Protein AF-A0A354MA03-F1 (afdb_monomer)

Sequence (128 aa):
ELTESLASALGVSPLALSVPDIDSYLGLMHTLFTVEDRYGLTVETGENGVSLRADPRKGKDAAELSKMLTAWAQQAEKLRNGEINREDYDKWRYNYPKYDETSGYVKVPSQQLSDAMVEAFKDRLKAD

Structure (mmCIF, N/CA/C/O backbone):
data_AF-A0A354MA03-F1
#
_entry.id   AF-A0A354MA03-F1
#
loop_
_atom_site.group_PDB
_atom_site.id
_atom_site.type_symbol
_atom_site.label_atom_id
_atom_site.label_alt_id
_atom_site.label_comp_id
_atom_site.label_asym_id
_atom_site.label_entity_id
_atom_site.label_seq_id
_atom_site.pdbx_PDB_ins_code
_atom_site.Cartn_x
_atom_site.Cartn_y
_atom_site.Cartn_z
_atom_site.occupancy
_atom_site.B_iso_or_equiv
_atom_site.auth_seq_id
_atom_site.auth_comp_id
_atom_site.auth_asym_id
_atom_site.auth_atom_id
_atom_site.pdbx_PDB_model_num
ATOM 1 N N . GLU A 1 1 ? 25.356 15.428 -12.631 1.00 63.25 1 GLU A N 1
ATOM 2 C CA . GLU A 1 1 ? 26.504 14.837 -13.357 1.00 63.25 1 GLU A CA 1
ATOM 3 C C . GLU A 1 1 ? 26.740 13.342 -13.104 1.00 63.25 1 GLU A C 1
ATOM 5 O O . GLU A 1 1 ? 26.469 12.575 -14.016 1.00 63.25 1 GLU A O 1
ATOM 10 N N . LEU A 1 2 ? 27.191 12.868 -11.926 1.00 73.31 2 LEU A N 1
ATOM 11 C CA . LEU A 1 2 ? 27.449 11.418 -11.727 1.00 73.31 2 LEU A CA 1
ATOM 12 C C . LEU A 1 2 ? 26.173 10.561 -11.839 1.00 73.31 2 LEU A C 1
ATOM 14 O O . LEU A 1 2 ? 26.151 9.574 -12.570 1.00 73.31 2 LEU A O 1
ATOM 18 N N . THR A 1 3 ? 25.100 10.970 -11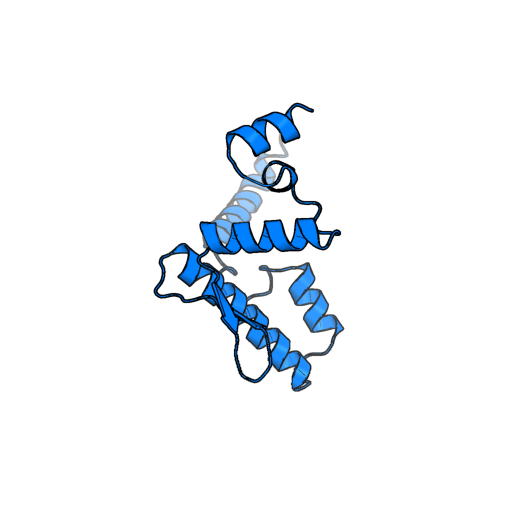.157 1.00 58.91 3 THR A N 1
ATOM 19 C CA . THR A 1 3 ? 23.800 10.282 -11.189 1.00 58.91 3 THR A CA 1
ATOM 20 C C . THR A 1 3 ? 23.185 10.278 -12.589 1.00 58.91 3 THR A C 1
ATOM 22 O O . THR A 1 3 ? 22.616 9.279 -13.007 1.00 58.91 3 THR A O 1
ATOM 25 N N . GLU A 1 4 ? 23.338 11.365 -13.345 1.00 70.81 4 GLU A N 1
ATOM 26 C CA . GLU A 1 4 ? 22.796 11.493 -14.706 1.00 70.81 4 GLU A CA 1
ATOM 27 C C . GLU A 1 4 ? 23.562 10.635 -15.715 1.00 70.81 4 GLU A C 1
ATOM 29 O O . GLU A 1 4 ? 22.947 9.937 -16.518 1.00 70.81 4 GLU A O 1
ATOM 34 N N . SER A 1 5 ? 24.896 10.626 -15.643 1.00 73.81 5 SER A N 1
ATOM 35 C CA . SER A 1 5 ? 25.738 9.781 -16.496 1.00 73.81 5 SER A CA 1
ATOM 36 C C . SER A 1 5 ? 25.506 8.292 -16.231 1.00 73.81 5 SER A C 1
ATOM 38 O O . SER A 1 5 ? 25.438 7.505 -17.173 1.00 73.81 5 SER A O 1
ATOM 40 N N . LEU A 1 6 ? 25.331 7.903 -14.962 1.00 57.69 6 LEU A N 1
ATOM 41 C CA . LEU A 1 6 ? 25.026 6.521 -14.589 1.00 57.69 6 LEU A CA 1
ATOM 42 C C . LEU A 1 6 ? 23.618 6.106 -15.038 1.00 57.69 6 LEU A C 1
ATOM 44 O O . LEU A 1 6 ? 23.444 5.020 -15.582 1.00 57.69 6 LEU A O 1
ATOM 48 N N . ALA A 1 7 ? 22.626 6.979 -14.865 1.00 64.56 7 ALA A N 1
ATOM 49 C CA . ALA A 1 7 ? 21.261 6.727 -15.313 1.00 64.56 7 ALA A CA 1
ATOM 50 C C . ALA A 1 7 ? 21.174 6.588 -16.840 1.00 64.56 7 ALA A C 1
ATOM 52 O O . ALA A 1 7 ? 20.561 5.648 -17.337 1.00 64.56 7 ALA A O 1
ATOM 53 N N . SER A 1 8 ? 21.877 7.455 -17.575 1.00 61.72 8 SER A N 1
ATOM 54 C CA . SER A 1 8 ? 22.011 7.379 -19.033 1.00 61.72 8 SER A CA 1
ATOM 55 C C . SER A 1 8 ? 22.656 6.063 -19.485 1.00 61.72 8 SER A C 1
ATOM 57 O O . SER A 1 8 ? 22.129 5.393 -20.371 1.00 61.72 8 SER A O 1
ATOM 59 N N . ALA A 1 9 ? 23.735 5.628 -18.820 1.00 72.12 9 ALA A N 1
ATOM 60 C CA . ALA A 1 9 ? 24.391 4.351 -19.110 1.00 72.12 9 ALA A CA 1
ATOM 61 C C . ALA A 1 9 ? 23.490 3.128 -18.845 1.00 72.12 9 ALA A C 1
ATOM 63 O O . ALA A 1 9 ? 23.629 2.107 -19.516 1.00 72.12 9 ALA A O 1
ATOM 64 N N . LEU A 1 10 ? 22.570 3.233 -17.883 1.00 65.94 10 LEU A N 1
ATOM 65 C CA . LEU A 1 10 ? 21.603 2.190 -17.531 1.00 65.94 10 LEU A CA 1
ATOM 66 C C . LEU A 1 10 ? 20.269 2.313 -18.292 1.00 65.94 10 LEU A C 1
ATOM 68 O O . LEU A 1 10 ? 19.412 1.445 -18.148 1.00 65.94 10 LEU A O 1
ATOM 72 N N . GLY A 1 11 ? 20.076 3.368 -19.092 1.00 68.12 11 GLY A N 1
ATOM 73 C CA . GLY A 1 11 ? 18.820 3.63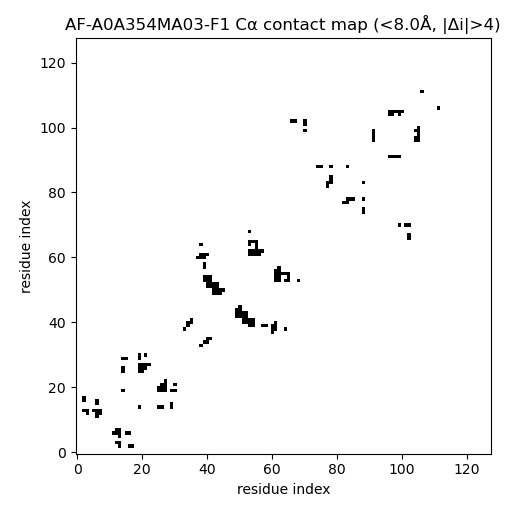4 -19.800 1.00 68.12 11 GLY A CA 1
ATOM 74 C C . GLY A 1 11 ? 17.639 3.951 -18.875 1.00 68.12 11 GLY A C 1
ATOM 75 O O . GLY A 1 11 ? 16.491 3.715 -19.245 1.00 68.12 11 GLY A O 1
ATOM 76 N N . VAL A 1 12 ? 17.906 4.461 -17.670 1.00 58.91 12 VAL A N 1
ATOM 77 C CA . VAL A 1 12 ? 16.888 4.784 -16.658 1.00 58.91 12 VAL A CA 1
ATOM 78 C C . VAL A 1 12 ? 16.859 6.282 -16.359 1.00 58.91 12 VAL A C 1
ATOM 80 O O . VAL A 1 12 ? 17.782 7.024 -16.685 1.00 58.91 12 VAL A O 1
ATOM 83 N N . SER A 1 13 ? 15.787 6.749 -15.720 1.00 66.56 13 SER A N 1
ATOM 84 C CA . SER A 1 13 ? 15.709 8.124 -15.214 1.00 66.56 13 SER A CA 1
ATOM 85 C C . SER A 1 13 ? 16.691 8.332 -14.045 1.00 66.56 13 SER A C 1
ATOM 87 O O . SER A 1 13 ? 16.743 7.469 -13.168 1.00 66.56 13 SER A O 1
ATOM 89 N N . PRO A 1 14 ? 17.411 9.470 -13.942 1.00 60.75 14 PRO A N 1
ATOM 90 C CA . PRO A 1 14 ? 18.262 9.789 -12.784 1.00 60.75 14 PRO A CA 1
ATOM 91 C C . PRO A 1 14 ? 17.528 9.746 -11.438 1.00 60.75 14 PRO A C 1
ATOM 93 O O . PRO A 1 14 ? 18.136 9.452 -10.411 1.00 60.75 14 PRO A O 1
ATOM 96 N N . LEU A 1 15 ? 16.213 9.972 -11.454 1.00 58.75 15 LEU A N 1
ATOM 97 C CA . LEU A 1 15 ? 15.341 9.871 -10.282 1.00 58.75 15 LEU A CA 1
ATOM 98 C C . LEU A 1 15 ? 15.237 8.436 -9.736 1.00 58.75 15 LEU A C 1
ATOM 100 O O . LEU A 1 15 ? 15.017 8.250 -8.544 1.00 58.75 15 LEU A O 1
ATOM 104 N N . ALA A 1 16 ? 15.472 7.421 -10.575 1.00 56.69 16 ALA A N 1
ATOM 105 C CA . ALA A 1 16 ? 15.518 6.020 -10.152 1.00 56.69 16 ALA A CA 1
ATOM 106 C C . ALA A 1 16 ? 16.744 5.695 -9.281 1.00 56.69 16 ALA A C 1
ATOM 108 O O . ALA A 1 16 ? 16.768 4.662 -8.620 1.00 56.69 16 ALA A O 1
ATOM 109 N N . LEU A 1 17 ? 17.762 6.562 -9.290 1.00 60.94 17 LEU A N 1
ATOM 110 C CA . LEU A 1 17 ? 19.012 6.388 -8.547 1.00 60.94 17 LEU A CA 1
ATOM 111 C C . LEU A 1 17 ? 19.097 7.293 -7.304 1.00 60.94 17 LEU A C 1
ATOM 113 O O . LEU A 1 17 ? 20.057 7.192 -6.541 1.00 60.94 17 LEU A O 1
ATOM 117 N N . SER A 1 18 ? 18.124 8.187 -7.098 1.00 59.22 18 SER A N 1
ATOM 118 C CA . SER A 1 18 ? 18.030 9.044 -5.911 1.00 59.22 18 SER A CA 1
ATOM 119 C C . SER A 1 18 ? 17.199 8.394 -4.807 1.00 59.22 18 SER A C 1
ATOM 121 O O . SER A 1 18 ? 16.255 7.661 -5.090 1.00 59.22 18 SER A O 1
ATOM 123 N N . VAL A 1 19 ? 17.502 8.715 -3.545 1.00 57.97 19 VAL A N 1
ATOM 124 C CA . VAL A 1 19 ? 16.589 8.429 -2.427 1.00 57.97 19 VAL A CA 1
ATOM 125 C C . VAL A 1 19 ? 15.258 9.135 -2.724 1.00 57.97 19 VAL A C 1
ATOM 127 O O . VAL A 1 19 ? 15.284 10.354 -2.912 1.00 57.97 19 VAL A O 1
ATOM 130 N N . PRO A 1 20 ? 14.121 8.420 -2.817 1.00 60.75 20 PRO A N 1
ATOM 131 C CA . PRO A 1 20 ? 12.862 9.047 -3.193 1.00 60.75 20 PRO A CA 1
ATOM 132 C C . PRO A 1 20 ? 12.439 10.091 -2.157 1.00 60.75 20 PRO A C 1
ATOM 134 O O . PRO A 1 20 ? 12.227 9.763 -0.990 1.00 60.75 20 PRO A O 1
ATOM 137 N N . ASP A 1 21 ? 12.284 11.340 -2.595 1.00 69.44 21 ASP A N 1
ATOM 138 C CA . ASP A 1 21 ? 11.564 12.355 -1.832 1.00 69.44 21 ASP A CA 1
ATOM 139 C C . ASP A 1 21 ? 10.062 12.076 -1.948 1.00 69.44 21 ASP A C 1
ATOM 141 O O . ASP A 1 21 ? 9.419 12.468 -2.929 1.00 69.44 21 ASP A O 1
ATOM 145 N N . ILE A 1 22 ? 9.521 11.339 -0.976 1.00 69.69 22 ILE A N 1
ATOM 146 C CA . ILE A 1 22 ? 8.116 10.910 -0.956 1.00 69.69 22 ILE A CA 1
ATOM 147 C C . ILE A 1 22 ? 7.129 12.090 -0.935 1.00 69.69 22 ILE A C 1
ATOM 149 O O . ILE A 1 22 ? 5.971 11.908 -1.309 1.00 69.69 22 ILE A O 1
ATOM 153 N N . ASP A 1 23 ? 7.588 13.294 -0.575 1.00 72.12 23 ASP A N 1
ATOM 154 C CA . ASP A 1 23 ? 6.775 14.513 -0.576 1.00 72.12 23 ASP A CA 1
ATOM 155 C C . ASP A 1 23 ? 6.623 15.117 -1.989 1.00 72.12 23 ASP A C 1
ATOM 157 O O . ASP A 1 23 ? 5.786 15.994 -2.219 1.00 72.12 23 ASP A O 1
ATOM 161 N N . SER A 1 24 ? 7.376 14.611 -2.974 1.00 85.38 24 SER A N 1
ATOM 162 C CA . SER A 1 24 ? 7.228 14.952 -4.390 1.00 85.38 24 SER A CA 1
ATOM 163 C C . SER A 1 24 ? 6.432 13.887 -5.154 1.00 85.38 24 SER A C 1
ATOM 165 O O . SER A 1 24 ? 6.573 12.688 -4.916 1.00 85.38 24 SER A O 1
ATOM 167 N N . TYR A 1 25 ? 5.653 14.294 -6.164 1.00 85.56 25 TYR A N 1
ATOM 168 C CA . TYR A 1 25 ? 4.932 13.337 -7.020 1.00 85.56 25 TYR A CA 1
ATOM 169 C C . TYR A 1 25 ? 5.864 12.318 -7.693 1.00 85.56 25 TYR A C 1
ATOM 171 O O . TYR A 1 25 ? 5.492 11.159 -7.864 1.00 85.56 25 TYR A O 1
ATOM 179 N N . LEU A 1 26 ? 7.084 12.727 -8.055 1.00 83.19 26 LEU A N 1
ATOM 180 C CA . LEU A 1 26 ? 8.069 11.834 -8.664 1.00 83.19 26 LEU A CA 1
ATOM 181 C C . LEU A 1 26 ? 8.616 10.819 -7.653 1.00 83.19 26 LEU A C 1
ATOM 183 O O . LEU A 1 26 ? 8.687 9.633 -7.969 1.00 83.19 26 LEU A O 1
ATOM 187 N N . GLY A 1 27 ? 8.944 11.242 -6.430 1.00 81.69 27 GLY A N 1
ATOM 188 C CA . GLY A 1 27 ? 9.388 10.319 -5.385 1.00 81.69 27 GLY A CA 1
ATOM 189 C C . GLY A 1 27 ? 8.273 9.394 -4.889 1.00 81.69 27 GLY A C 1
ATOM 190 O O . GLY A 1 27 ? 8.534 8.214 -4.642 1.00 81.69 27 GLY A O 1
ATOM 191 N N . LEU A 1 28 ? 7.018 9.858 -4.858 1.00 84.19 28 LEU A N 1
ATOM 192 C CA . LEU A 1 28 ? 5.850 8.996 -4.648 1.00 84.19 28 LEU A CA 1
ATOM 193 C C . LEU A 1 28 ? 5.789 7.880 -5.703 1.00 84.19 28 LEU A C 1
ATOM 195 O O . LEU A 1 28 ? 5.658 6.709 -5.348 1.00 84.19 28 LEU A O 1
ATOM 199 N N . MET A 1 29 ? 5.938 8.211 -6.989 1.00 90.94 29 MET A N 1
ATOM 200 C CA . MET A 1 29 ? 5.914 7.202 -8.055 1.00 90.94 29 MET A CA 1
ATOM 201 C C . MET A 1 29 ? 7.079 6.212 -7.957 1.00 90.94 29 MET A C 1
ATOM 203 O O . MET A 1 29 ? 6.856 5.008 -8.056 1.00 90.94 29 MET A O 1
ATOM 207 N N . HIS A 1 30 ? 8.302 6.676 -7.683 1.00 84.12 30 HIS A N 1
ATOM 208 C CA . HIS A 1 30 ? 9.447 5.781 -7.462 1.00 84.12 30 HIS A CA 1
ATOM 209 C C . HIS A 1 30 ? 9.254 4.853 -6.254 1.00 84.12 30 HIS A C 1
ATOM 211 O O . HIS A 1 30 ? 9.690 3.698 -6.276 1.00 84.12 30 HIS A O 1
ATOM 217 N N . THR A 1 31 ? 8.546 5.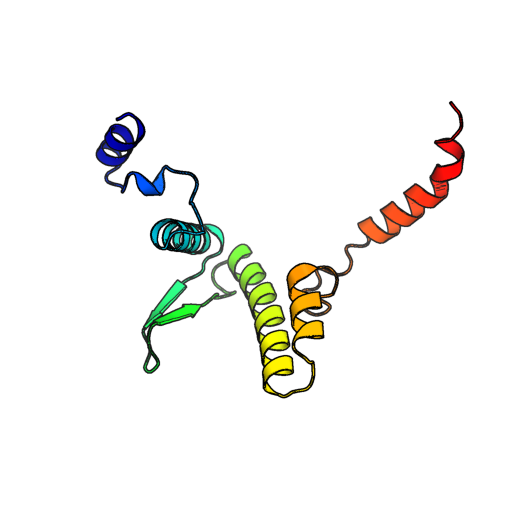325 -5.226 1.00 84.62 31 THR A N 1
ATOM 218 C CA . THR A 1 31 ? 8.155 4.494 -4.084 1.00 84.62 31 THR A CA 1
ATOM 219 C C . THR A 1 31 ? 7.184 3.398 -4.525 1.00 84.62 31 THR A C 1
ATOM 221 O O . THR A 1 31 ? 7.405 2.234 -4.204 1.00 84.62 31 THR A O 1
ATOM 224 N N . LEU A 1 32 ? 6.159 3.727 -5.318 1.00 90.25 32 LEU A N 1
ATOM 225 C CA . LEU A 1 32 ? 5.209 2.740 -5.848 1.00 90.25 32 LEU A CA 1
ATOM 226 C C . LEU A 1 32 ? 5.883 1.696 -6.751 1.00 90.25 32 LEU A C 1
ATOM 228 O O . LEU A 1 32 ? 5.594 0.513 -6.594 1.00 90.25 32 LEU A O 1
ATOM 232 N N . PHE A 1 33 ? 6.819 2.098 -7.618 1.00 88.31 33 PHE A N 1
ATOM 233 C CA . PHE A 1 33 ? 7.598 1.157 -8.440 1.00 88.31 33 PHE A CA 1
ATOM 234 C C . PHE A 1 33 ? 8.424 0.195 -7.583 1.00 88.31 33 PHE A C 1
ATOM 236 O O . PHE A 1 33 ? 8.406 -1.010 -7.801 1.00 88.31 33 PHE A O 1
ATOM 243 N N . THR A 1 34 ? 9.062 0.701 -6.525 1.00 88.94 34 THR A N 1
ATOM 244 C CA . THR A 1 34 ? 9.797 -0.154 -5.579 1.00 88.94 34 THR A CA 1
ATOM 245 C C . THR A 1 34 ? 8.871 -1.167 -4.897 1.00 88.94 34 THR A C 1
ATOM 247 O O . THR A 1 34 ? 9.268 -2.302 -4.627 1.00 88.94 34 THR A O 1
ATOM 250 N N . VAL A 1 35 ? 7.629 -0.773 -4.597 1.00 89.75 35 VAL A N 1
ATOM 251 C CA . VAL A 1 35 ? 6.635 -1.666 -3.991 1.00 89.75 35 VAL A CA 1
ATOM 252 C C . VAL A 1 35 ? 6.114 -2.702 -4.996 1.00 89.75 35 VAL A C 1
ATOM 254 O O . VAL A 1 35 ? 5.895 -3.849 -4.605 1.00 89.75 35 VAL A O 1
ATOM 257 N N . GLU A 1 36 ? 5.969 -2.347 -6.274 1.00 92.25 36 GLU A N 1
ATOM 258 C CA . GLU A 1 36 ? 5.690 -3.294 -7.365 1.00 92.25 36 GLU A CA 1
ATOM 259 C C . GLU A 1 36 ? 6.795 -4.353 -7.473 1.00 92.25 36 GLU A C 1
ATOM 261 O O . GLU A 1 36 ? 6.508 -5.545 -7.339 1.00 92.25 36 GLU A O 1
ATOM 266 N N . ASP A 1 37 ? 8.057 -3.929 -7.570 1.00 87.94 37 ASP A N 1
ATOM 267 C CA . ASP A 1 37 ? 9.206 -4.828 -7.729 1.00 87.94 37 ASP A CA 1
ATOM 268 C C . ASP A 1 37 ? 9.412 -5.760 -6.525 1.00 87.94 37 ASP A C 1
ATOM 270 O O . ASP A 1 37 ? 9.707 -6.947 -6.679 1.00 87.94 37 ASP A O 1
ATOM 274 N N . ARG A 1 38 ? 9.281 -5.227 -5.303 1.00 88.50 38 ARG A N 1
ATOM 275 C CA . ARG A 1 38 ? 9.626 -5.958 -4.074 1.00 88.50 38 ARG A CA 1
ATOM 276 C C . ARG A 1 38 ? 8.461 -6.730 -3.474 1.00 88.50 38 ARG A C 1
ATOM 278 O O . ARG A 1 38 ? 8.658 -7.817 -2.941 1.00 88.50 38 ARG A O 1
ATOM 285 N N . TYR A 1 39 ? 7.272 -6.141 -3.490 1.00 89.06 39 TYR A N 1
ATOM 286 C CA . TYR A 1 39 ? 6.105 -6.673 -2.790 1.00 89.06 39 TYR A CA 1
ATOM 287 C C . TYR A 1 39 ? 4.999 -7.111 -3.755 1.00 89.06 39 TYR A C 1
ATOM 289 O O . TYR A 1 39 ? 3.922 -7.491 -3.307 1.00 89.06 39 TYR A O 1
ATOM 297 N N . GLY A 1 40 ? 5.242 -7.090 -5.070 1.00 89.44 40 GLY A N 1
ATOM 298 C CA . GLY A 1 40 ? 4.313 -7.614 -6.071 1.00 89.44 40 GLY A CA 1
ATOM 299 C C . GLY A 1 40 ? 3.014 -6.817 -6.193 1.00 89.44 40 GLY A C 1
ATOM 300 O O . GLY A 1 40 ? 1.989 -7.383 -6.590 1.00 89.44 40 GLY A O 1
ATOM 301 N N . LEU A 1 41 ? 3.040 -5.531 -5.827 1.00 92.94 41 LEU A N 1
ATOM 302 C CA . LEU A 1 41 ? 1.955 -4.597 -6.118 1.00 92.94 41 LEU A CA 1
ATOM 303 C C . LEU A 1 41 ? 1.774 -4.483 -7.632 1.00 92.94 41 LEU A C 1
ATOM 305 O O . LEU A 1 41 ? 2.742 -4.532 -8.375 1.00 92.94 41 LEU A O 1
ATOM 309 N N . THR A 1 42 ? 0.543 -4.329 -8.094 1.00 92.81 42 THR A N 1
ATOM 310 C CA . THR A 1 42 ? 0.251 -4.071 -9.505 1.00 92.81 42 THR A CA 1
ATOM 311 C C . THR A 1 42 ? -0.713 -2.924 -9.677 1.00 92.81 42 THR A C 1
ATOM 313 O O . THR A 1 42 ? -1.546 -2.670 -8.806 1.00 92.81 42 THR A O 1
ATOM 316 N N . VAL A 1 43 ? -0.646 -2.288 -10.841 1.00 94.06 43 VAL A N 1
ATOM 317 C CA . VAL A 1 43 ? -1.586 -1.260 -11.274 1.00 94.06 43 VAL A CA 1
ATOM 318 C C . VAL A 1 43 ? -2.526 -1.803 -12.355 1.00 94.06 43 VAL A C 1
ATOM 320 O O . VAL A 1 43 ? -2.092 -2.430 -13.319 1.00 94.06 43 VAL A O 1
ATOM 323 N N . GLU A 1 44 ? -3.828 -1.572 -12.193 1.00 92.69 44 GLU A N 1
ATOM 324 C CA . GLU A 1 44 ? -4.869 -1.990 -13.139 1.00 92.69 44 GLU A CA 1
ATOM 325 C C . GLU A 1 44 ? -5.783 -0.798 -13.472 1.00 92.69 44 GLU A C 1
ATOM 327 O O . GLU A 1 44 ? -6.162 -0.019 -12.591 1.00 92.69 44 GLU A O 1
ATOM 332 N N . THR A 1 45 ? -6.158 -0.651 -14.747 1.00 95.06 45 THR A N 1
ATOM 333 C CA . THR A 1 45 ? -7.184 0.309 -15.187 1.00 95.06 45 THR A CA 1
ATOM 334 C C . THR A 1 45 ? -8.546 -0.377 -15.218 1.00 95.06 45 THR A C 1
ATOM 336 O O . THR A 1 45 ? -8.700 -1.413 -15.861 1.00 95.06 45 THR A O 1
ATOM 339 N N . GLY A 1 46 ? -9.533 0.215 -14.549 1.00 92.50 46 GLY A N 1
ATOM 340 C CA . GLY A 1 46 ? -10.923 -0.235 -14.552 1.00 92.50 46 GLY A CA 1
ATOM 341 C C . GLY A 1 46 ? -11.899 0.905 -14.843 1.00 92.50 46 GLY A C 1
ATOM 342 O O . GLY A 1 46 ? -11.503 2.024 -15.164 1.00 92.50 46 GLY A O 1
ATOM 343 N N . GLU A 1 47 ? -13.194 0.626 -14.700 1.00 93.12 47 GLU A N 1
ATOM 344 C CA . GLU A 1 47 ? -14.276 1.580 -15.002 1.00 93.12 47 GLU A CA 1
ATOM 345 C C . GLU A 1 47 ? -14.218 2.853 -14.140 1.00 93.12 47 GLU A C 1
ATOM 347 O O . GLU A 1 47 ? -14.543 3.939 -14.610 1.00 93.12 47 GLU A O 1
ATOM 352 N N . ASN A 1 48 ? -13.733 2.735 -12.900 1.00 92.19 48 ASN A N 1
ATOM 353 C CA . ASN A 1 48 ? -13.616 3.844 -11.947 1.00 92.19 48 ASN A CA 1
ATOM 354 C C . ASN A 1 48 ? -12.222 4.505 -11.948 1.00 92.19 48 ASN A C 1
ATOM 356 O O . ASN A 1 48 ? -11.875 5.218 -11.007 1.00 92.19 48 ASN A O 1
ATOM 360 N N . GLY A 1 49 ? -11.410 4.255 -12.980 1.00 94.38 49 GLY A N 1
ATOM 361 C CA . GLY A 1 49 ? -10.055 4.787 -13.110 1.00 94.38 49 GLY A CA 1
ATOM 362 C C . GLY A 1 49 ? -8.965 3.778 -12.745 1.00 94.38 49 GLY A C 1
ATOM 363 O O . GLY A 1 49 ? -9.108 2.573 -12.947 1.00 94.38 49 GLY A O 1
ATOM 364 N N . VAL A 1 50 ? -7.831 4.287 -12.262 1.00 94.06 50 VAL A N 1
ATOM 365 C CA . VAL A 1 50 ? -6.640 3.484 -11.953 1.00 94.06 50 VAL A CA 1
ATOM 366 C C . VAL A 1 50 ? -6.703 2.976 -10.515 1.00 94.06 50 VAL A C 1
ATOM 368 O O . VAL A 1 50 ? -6.969 3.744 -9.592 1.00 94.06 50 VAL A O 1
ATOM 371 N N . SER A 1 51 ? -6.424 1.688 -10.322 1.00 93.44 51 SER A N 1
ATOM 372 C CA . SER A 1 51 ? -6.391 1.036 -9.013 1.00 93.44 51 SER A CA 1
ATOM 373 C C . SER A 1 51 ? -5.065 0.317 -8.781 1.00 93.44 51 SER A C 1
ATOM 375 O O . SER A 1 51 ? -4.443 -0.190 -9.714 1.00 93.44 51 SER A O 1
ATOM 377 N N . LEU A 1 52 ? -4.636 0.286 -7.521 1.00 93.50 52 LEU A N 1
ATOM 378 C CA . LEU A 1 52 ? -3.506 -0.513 -7.064 1.00 93.50 52 LEU A CA 1
ATOM 379 C C . LEU A 1 52 ? -4.031 -1.792 -6.414 1.00 93.50 52 LEU A C 1
ATOM 381 O O . LEU A 1 52 ? -4.987 -1.755 -5.638 1.00 93.50 52 LEU A O 1
ATOM 385 N N . ARG A 1 53 ? -3.389 -2.921 -6.705 1.00 91.88 53 ARG A N 1
ATOM 386 C CA . ARG A 1 53 ? -3.808 -4.244 -6.247 1.00 91.88 53 ARG A CA 1
ATOM 387 C C . ARG A 1 53 ? -2.615 -5.043 -5.746 1.00 91.88 53 ARG A C 1
ATOM 389 O O . ARG A 1 53 ? -1.598 -5.123 -6.423 1.00 91.88 53 ARG A O 1
ATOM 396 N N . ALA A 1 54 ? -2.767 -5.682 -4.591 1.00 92.12 54 ALA A N 1
ATOM 397 C CA . ALA A 1 54 ? -1.876 -6.750 -4.155 1.00 92.12 54 ALA A CA 1
ATOM 398 C C . ALA A 1 54 ? -2.534 -8.100 -4.464 1.00 92.12 54 ALA A C 1
ATOM 400 O O . ALA A 1 54 ? -3.683 -8.332 -4.083 1.00 92.12 54 ALA A O 1
ATOM 401 N N . ASP A 1 55 ? -1.822 -8.983 -5.167 1.00 89.44 55 ASP A N 1
ATOM 402 C CA . ASP A 1 55 ? -2.282 -10.349 -5.420 1.00 89.44 55 ASP A CA 1
ATOM 403 C C . ASP A 1 55 ? -1.489 -11.330 -4.542 1.00 89.44 55 ASP A C 1
ATOM 405 O O . ASP A 1 55 ? -0.318 -11.595 -4.834 1.00 89.44 55 ASP A O 1
ATOM 409 N N . PRO A 1 56 ? -2.101 -11.924 -3.499 1.00 90.75 56 PRO A N 1
ATOM 410 C CA . PRO A 1 56 ? -1.400 -12.821 -2.582 1.00 90.75 56 PRO A CA 1
ATOM 411 C C . PRO A 1 56 ? -0.861 -14.090 -3.260 1.00 90.75 56 PRO A C 1
ATOM 413 O O . PRO A 1 56 ? -0.053 -14.809 -2.679 1.00 90.75 56 PRO A O 1
ATOM 416 N N . ARG A 1 57 ? -1.280 -14.381 -4.499 1.00 91.69 57 ARG A N 1
ATOM 417 C CA . ARG A 1 57 ? -0.803 -15.531 -5.280 1.00 91.69 57 ARG A CA 1
ATOM 418 C C . ARG A 1 57 ? 0.546 -15.274 -5.955 1.00 91.69 57 ARG A C 1
ATOM 420 O O . ARG A 1 57 ? 1.154 -16.222 -6.443 1.00 91.69 57 ARG A O 1
ATOM 427 N N . LYS A 1 58 ? 1.028 -14.024 -5.985 1.00 88.62 58 LYS A N 1
ATOM 428 C CA . LYS A 1 58 ? 2.288 -13.637 -6.647 1.00 88.62 58 LYS A CA 1
ATOM 429 C C . LYS A 1 58 ? 3.548 -13.888 -5.822 1.00 88.62 58 LYS A C 1
ATOM 431 O O . LYS A 1 58 ? 4.646 -13.61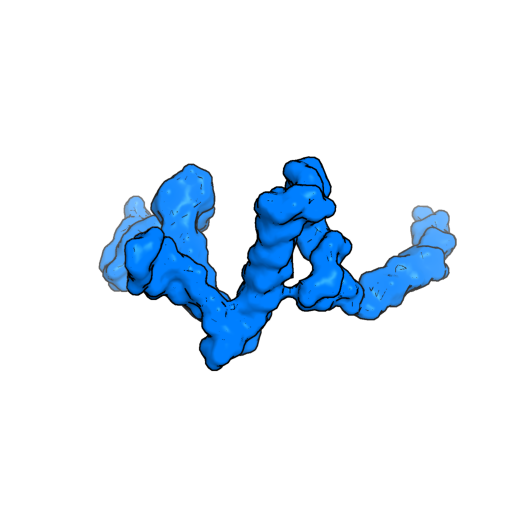5 -6.291 1.00 88.62 58 LYS A O 1
ATOM 436 N N . GLY A 1 59 ? 3.411 -14.438 -4.620 1.00 91.06 59 GLY A N 1
ATOM 437 C CA . GLY A 1 59 ? 4.537 -14.829 -3.782 1.00 91.06 59 GLY A CA 1
ATOM 438 C C . GLY A 1 59 ? 4.336 -14.439 -2.327 1.00 91.06 59 GLY A C 1
ATOM 439 O O . GLY A 1 59 ? 3.329 -13.841 -1.953 1.00 91.06 59 GLY A O 1
ATOM 440 N N . LYS A 1 60 ? 5.321 -14.788 -1.498 1.00 92.69 60 LYS A N 1
ATOM 441 C CA . LYS A 1 60 ? 5.269 -14.569 -0.048 1.00 92.69 60 LYS A CA 1
ATOM 442 C C . LYS A 1 60 ? 5.119 -13.088 0.312 1.00 92.69 60 LYS A C 1
ATOM 444 O O . LYS A 1 60 ? 4.279 -12.757 1.140 1.00 92.69 60 LYS A O 1
ATOM 449 N N . ASP A 1 61 ? 5.900 -12.218 -0.321 1.00 89.75 61 ASP A N 1
ATOM 450 C CA . ASP A 1 61 ? 5.896 -10.786 -0.006 1.00 89.75 61 ASP A CA 1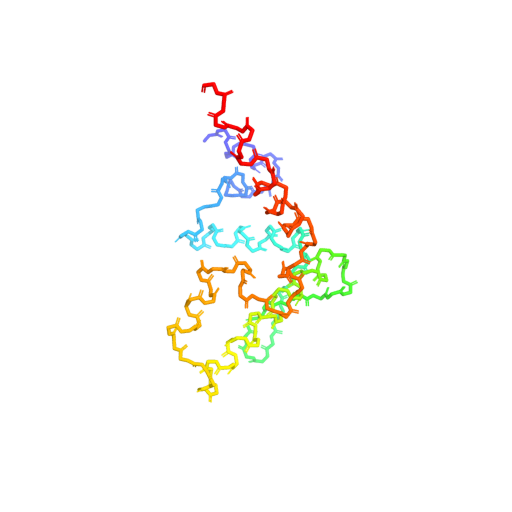
ATOM 451 C C . ASP A 1 61 ? 4.587 -10.111 -0.445 1.00 89.75 61 ASP A C 1
ATOM 453 O O . ASP A 1 61 ? 4.020 -9.319 0.306 1.00 89.75 61 ASP A O 1
ATOM 457 N N . ALA A 1 62 ? 4.034 -10.513 -1.594 1.00 92.25 62 ALA A N 1
ATOM 458 C CA . ALA A 1 62 ? 2.719 -10.063 -2.053 1.00 92.25 62 ALA A CA 1
ATOM 459 C C . ALA A 1 62 ? 1.578 -10.553 -1.153 1.00 92.25 62 ALA A C 1
ATOM 461 O O . ALA A 1 62 ? 0.627 -9.814 -0.889 1.00 92.25 62 ALA A O 1
ATOM 462 N N . ALA A 1 63 ? 1.682 -11.779 -0.632 1.00 91.81 63 ALA A N 1
ATOM 463 C CA . ALA A 1 63 ? 0.739 -12.293 0.354 1.00 91.81 63 ALA A CA 1
ATOM 464 C C . ALA A 1 63 ? 0.779 -11.487 1.656 1.00 91.81 63 ALA A C 1
ATOM 466 O O . ALA A 1 63 ? -0.274 -11.205 2.226 1.00 91.81 63 ALA A O 1
ATOM 467 N N . GLU A 1 64 ? 1.965 -11.081 2.109 1.00 90.25 64 GLU A N 1
ATOM 468 C CA . GLU A 1 64 ? 2.104 -10.276 3.321 1.00 90.25 64 GLU A CA 1
ATOM 469 C C . GLU A 1 64 ? 1.573 -8.851 3.125 1.00 90.25 64 GLU A C 1
ATOM 471 O O . GLU A 1 64 ? 0.742 -8.394 3.912 1.00 90.25 64 GLU A O 1
ATOM 476 N N . LEU A 1 65 ? 1.930 -8.191 2.017 1.00 90.25 65 LEU A N 1
ATOM 477 C CA . LEU A 1 65 ? 1.369 -6.887 1.656 1.00 90.25 65 LEU A CA 1
ATOM 478 C C . LEU A 1 65 ? -0.165 -6.944 1.563 1.00 90.25 65 LEU A C 1
ATOM 480 O O . LEU A 1 65 ? -0.851 -6.059 2.074 1.00 90.25 65 LEU A O 1
ATOM 484 N N . SER A 1 66 ? -0.718 -8.009 0.974 1.00 92.38 66 SER A N 1
ATOM 485 C CA . SER A 1 66 ? -2.167 -8.209 0.883 1.00 92.38 66 SER A CA 1
ATOM 486 C C . SER A 1 66 ? -2.840 -8.263 2.258 1.00 92.38 66 SER A C 1
ATOM 488 O O . SER A 1 66 ? -3.944 -7.734 2.400 1.00 92.38 66 SER A O 1
ATOM 490 N N . LYS A 1 67 ? -2.211 -8.862 3.280 1.00 90.81 67 LYS A N 1
ATOM 491 C CA . LYS A 1 67 ? -2.756 -8.866 4.651 1.00 90.81 67 LYS A CA 1
ATOM 492 C C . LYS A 1 67 ? -2.759 -7.465 5.253 1.00 90.81 67 LYS A C 1
ATOM 494 O O . LYS A 1 67 ? -3.781 -7.042 5.784 1.00 90.81 67 LYS A O 1
ATOM 499 N N . MET A 1 68 ? -1.651 -6.735 5.122 1.00 89.06 68 MET A N 1
ATOM 500 C CA . MET A 1 68 ? -1.522 -5.371 5.652 1.00 89.06 68 MET A CA 1
ATOM 501 C C . MET A 1 68 ? -2.543 -4.419 5.008 1.00 89.06 68 MET A C 1
ATOM 503 O O . MET A 1 68 ? -3.216 -3.656 5.701 1.00 89.06 68 MET A O 1
ATOM 507 N N . LEU A 1 69 ? -2.725 -4.504 3.684 1.00 91.69 69 LEU A N 1
ATOM 508 C CA . LEU A 1 69 ? -3.738 -3.721 2.967 1.00 91.69 69 LEU A CA 1
ATOM 509 C C . LEU A 1 69 ? -5.167 -4.122 3.357 1.00 91.69 69 LEU A C 1
ATOM 511 O O . LEU A 1 69 ? -6.036 -3.258 3.432 1.00 91.69 69 LEU A O 1
ATOM 515 N N . THR A 1 70 ? -5.412 -5.403 3.650 1.00 91.69 70 THR A N 1
ATOM 516 C CA . THR A 1 70 ? -6.719 -5.874 4.141 1.00 91.69 70 THR A CA 1
ATOM 517 C C . THR A 1 70 ? -7.038 -5.282 5.512 1.00 91.69 70 THR A C 1
ATOM 519 O O . THR A 1 70 ? -8.134 -4.755 5.703 1.00 91.69 70 THR A O 1
ATOM 522 N N . ALA A 1 71 ? -6.078 -5.301 6.442 1.00 89.62 71 ALA A N 1
ATOM 523 C CA . ALA A 1 71 ? -6.227 -4.686 7.761 1.00 89.62 71 ALA A CA 1
ATOM 524 C C . ALA A 1 71 ? -6.552 -3.188 7.646 1.00 89.62 71 ALA A C 1
ATOM 526 O O . ALA A 1 71 ? -7.482 -2.682 8.280 1.00 89.62 7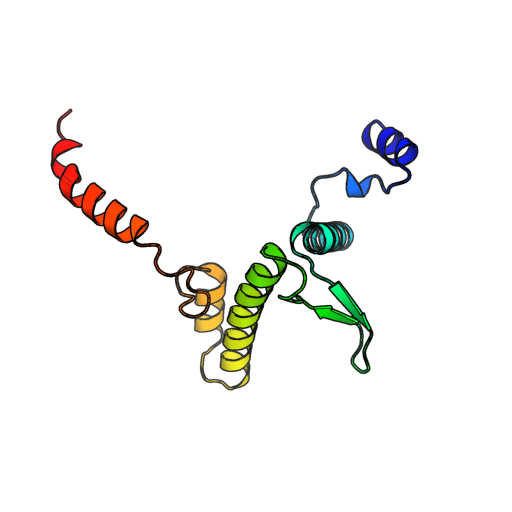1 ALA A O 1
ATOM 527 N N . TRP A 1 72 ? -5.842 -2.479 6.764 1.00 92.00 72 TRP A N 1
ATOM 528 C CA . TRP A 1 72 ? -6.122 -1.073 6.498 1.00 92.00 72 TRP A CA 1
ATOM 529 C C . TRP A 1 72 ? -7.518 -0.855 5.891 1.00 92.00 72 TRP A C 1
ATOM 531 O O . TRP A 1 72 ? -8.265 0.006 6.363 1.00 92.00 72 TRP A O 1
ATOM 541 N N . ALA A 1 73 ? -7.911 -1.653 4.893 1.00 93.19 73 ALA A N 1
ATOM 542 C CA . ALA A 1 73 ? -9.222 -1.556 4.256 1.00 93.19 73 ALA A CA 1
ATOM 543 C C . ALA A 1 73 ? -10.373 -1.736 5.261 1.00 93.19 73 ALA A C 1
ATOM 545 O O . ALA A 1 73 ? -11.337 -0.970 5.218 1.00 93.19 73 ALA A O 1
ATOM 546 N N . GLN A 1 74 ? -10.234 -2.675 6.203 1.00 93.25 74 GLN A N 1
ATOM 547 C CA . GLN A 1 74 ? -11.201 -2.903 7.280 1.00 93.25 74 GLN A CA 1
ATOM 548 C C . GLN A 1 74 ? -11.324 -1.691 8.211 1.00 93.25 74 GLN A C 1
ATOM 550 O O . GLN A 1 74 ? -12.431 -1.270 8.531 1.00 93.25 74 GLN A O 1
ATOM 555 N N . GLN A 1 75 ? -10.209 -1.081 8.624 1.00 90.81 75 GLN A N 1
ATOM 556 C CA . GLN A 1 75 ? -10.251 0.128 9.460 1.00 90.81 75 GLN A CA 1
ATOM 557 C C . GLN A 1 75 ? -10.875 1.316 8.719 1.00 90.81 75 GLN A C 1
ATOM 559 O O . GLN A 1 75 ? -11.660 2.070 9.292 1.00 90.81 75 GLN A O 1
ATOM 564 N N . ALA A 1 76 ? -10.572 1.466 7.428 1.00 94.06 76 ALA A N 1
ATOM 565 C CA . ALA A 1 76 ? -11.187 2.496 6.599 1.00 94.06 76 ALA A CA 1
ATOM 566 C C . ALA A 1 76 ? -12.700 2.267 6.430 1.00 94.06 76 ALA A C 1
ATOM 568 O O . ALA A 1 76 ? -13.460 3.231 6.371 1.00 94.06 76 ALA A O 1
ATOM 569 N N . GLU A 1 77 ? -13.146 1.011 6.365 1.00 96.88 77 GLU A N 1
ATOM 570 C CA . GLU A 1 77 ? -14.565 0.653 6.322 1.00 96.88 77 GLU A CA 1
ATOM 571 C C . GLU A 1 77 ? -15.287 0.969 7.629 1.00 96.88 77 GLU A C 1
ATOM 573 O O . GLU A 1 77 ? -16.311 1.647 7.591 1.00 96.88 77 GLU A O 1
ATOM 578 N N . LYS A 1 78 ? -14.703 0.603 8.777 1.00 95.69 78 LYS A N 1
ATOM 579 C CA . LYS A 1 78 ? -15.231 0.976 10.098 1.00 95.69 78 LYS A CA 1
ATOM 580 C C . LYS A 1 78 ? -15.427 2.485 10.226 1.00 95.69 78 LYS A C 1
ATOM 582 O O . LYS A 1 78 ? -16.461 2.932 10.716 1.00 95.69 78 LYS A O 1
ATOM 587 N N . LEU A 1 79 ? -14.465 3.278 9.742 1.00 95.12 79 LEU A N 1
ATOM 588 C CA . LEU A 1 79 ? -14.584 4.737 9.724 1.00 95.12 79 LEU A CA 1
ATOM 589 C C . LEU A 1 79 ? -15.725 5.206 8.807 1.00 95.12 79 LEU A C 1
ATOM 591 O O . LEU A 1 79 ? -16.511 6.062 9.207 1.00 95.12 79 LEU A O 1
ATOM 595 N N . ARG A 1 80 ? -15.837 4.656 7.587 1.00 97.31 80 ARG A N 1
ATOM 596 C CA . ARG A 1 80 ? -16.920 5.006 6.644 1.00 97.31 80 ARG A CA 1
ATOM 597 C C . ARG A 1 80 ? -18.306 4.676 7.196 1.00 97.31 80 ARG A C 1
ATOM 599 O O . ARG A 1 80 ? -19.238 5.436 6.956 1.00 97.31 80 ARG A O 1
ATOM 606 N N . ASN A 1 81 ? -18.424 3.575 7.932 1.00 97.44 81 ASN A N 1
ATOM 607 C CA . ASN A 1 81 ? -19.679 3.113 8.522 1.00 97.44 81 ASN A CA 1
ATOM 608 C C . ASN A 1 81 ? -20.006 3.796 9.863 1.00 97.44 81 ASN A C 1
ATOM 610 O O . ASN A 1 81 ? -21.089 3.584 10.403 1.00 97.44 81 ASN A O 1
ATOM 614 N N . GLY A 1 82 ? -19.093 4.608 10.410 1.00 96.44 82 GLY A N 1
ATOM 615 C CA . GLY A 1 82 ? -19.262 5.267 11.708 1.00 96.44 82 GLY A CA 1
ATOM 616 C C . GLY A 1 82 ? -19.073 4.347 12.920 1.00 96.44 82 GLY A C 1
ATOM 617 O O . GLY A 1 82 ? -19.446 4.725 14.027 1.00 96.44 82 GLY A O 1
ATOM 618 N N . GLU A 1 83 ? -18.494 3.158 12.733 1.00 96.94 83 GLU A N 1
ATOM 619 C CA . GLU A 1 83 ? -18.159 2.222 13.818 1.00 96.94 83 GLU A CA 1
ATOM 620 C C . GLU A 1 83 ? -16.993 2.734 14.676 1.00 96.94 83 GLU A C 1
ATOM 622 O O . GLU A 1 83 ? -16.916 2.439 15.867 1.00 96.94 83 GLU A O 1
ATOM 627 N N . ILE A 1 84 ? -16.093 3.512 14.067 1.00 93.31 84 ILE A N 1
ATOM 628 C CA . ILE A 1 84 ? -15.020 4.249 14.740 1.00 93.31 84 ILE A CA 1
ATOM 629 C C . ILE A 1 84 ? -15.032 5.701 14.270 1.00 93.31 84 ILE A C 1
ATOM 631 O O . ILE A 1 84 ? -15.441 6.000 13.145 1.00 93.31 84 ILE A O 1
ATOM 635 N N . ASN A 1 85 ? -14.556 6.611 15.114 1.00 93.38 85 ASN A N 1
ATOM 636 C CA . ASN A 1 85 ? -14.411 8.010 14.731 1.00 93.38 85 ASN A CA 1
ATOM 637 C C . ASN A 1 85 ? -13.036 8.275 14.078 1.00 93.38 85 ASN A C 1
ATOM 639 O O . ASN A 1 85 ? -12.177 7.395 13.961 1.00 93.38 85 ASN A O 1
ATOM 643 N N . ARG A 1 86 ? -12.819 9.520 13.634 1.00 89.50 86 ARG A N 1
ATOM 644 C CA . ARG A 1 86 ? -11.561 9.921 12.992 1.00 89.50 86 ARG A CA 1
ATOM 645 C C . ARG A 1 86 ? -10.350 9.823 13.926 1.00 89.50 86 ARG A C 1
ATOM 647 O O . ARG A 1 86 ? -9.275 9.464 13.460 1.00 89.50 86 ARG A O 1
ATOM 654 N N . GLU A 1 87 ? -10.521 10.129 15.208 1.00 83.62 87 GLU A N 1
ATOM 655 C CA . GLU A 1 87 ? -9.455 10.065 16.212 1.00 83.62 87 GLU A CA 1
ATOM 656 C C . GLU A 1 87 ? -9.004 8.619 16.455 1.00 83.62 87 GLU A C 1
ATOM 658 O O . GLU A 1 87 ? -7.805 8.348 16.454 1.00 83.62 87 GLU A O 1
ATOM 663 N N . ASP A 1 88 ? -9.943 7.678 16.565 1.00 84.56 88 ASP A N 1
ATOM 664 C CA . ASP A 1 88 ? -9.665 6.247 16.712 1.00 84.56 88 ASP A CA 1
ATOM 665 C C . ASP A 1 88 ? -8.915 5.696 15.494 1.00 84.56 88 ASP A C 1
ATOM 667 O O . ASP A 1 88 ? -7.913 4.986 15.629 1.00 84.56 88 ASP A O 1
ATOM 671 N N . TYR A 1 89 ? -9.355 6.077 14.291 1.00 82.50 89 TYR A N 1
ATOM 672 C CA . TYR A 1 89 ? -8.685 5.711 13.047 1.00 82.50 89 TYR A CA 1
ATOM 673 C C . TYR A 1 89 ? -7.266 6.298 12.959 1.00 82.50 89 TYR A C 1
ATOM 675 O O . TYR A 1 89 ? -6.320 5.598 12.596 1.00 82.50 89 TYR A O 1
ATOM 683 N N . ASP A 1 90 ? -7.084 7.569 13.324 1.00 81.00 90 ASP A N 1
ATOM 684 C CA . ASP A 1 90 ? -5.776 8.231 13.311 1.00 81.00 90 ASP A CA 1
ATOM 685 C C . ASP A 1 90 ? -4.837 7.639 14.369 1.00 81.00 90 ASP A C 1
ATOM 687 O O . ASP A 1 90 ? -3.670 7.368 14.079 1.00 81.00 90 ASP A O 1
ATOM 691 N N . LYS A 1 91 ? -5.357 7.321 15.558 1.00 77.12 91 LYS A N 1
ATOM 692 C CA . LYS A 1 91 ? -4.631 6.593 16.601 1.00 77.12 91 LYS A CA 1
ATOM 693 C C . LYS A 1 91 ? -4.164 5.228 16.105 1.00 77.12 91 LYS A C 1
ATOM 695 O O . LYS A 1 91 ? -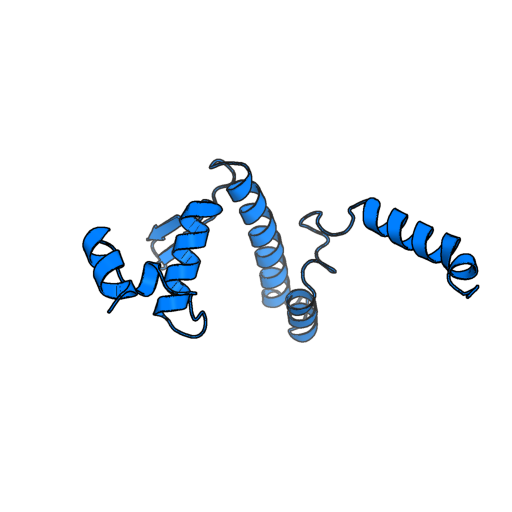3.015 4.869 16.365 1.00 77.12 91 LYS A O 1
ATOM 700 N N . TRP A 1 92 ? -5.002 4.484 15.382 1.00 80.88 92 TRP A N 1
ATOM 701 C CA . TRP A 1 92 ? -4.594 3.221 14.765 1.00 80.88 92 TRP A CA 1
ATOM 702 C C . TRP A 1 92 ? -3.469 3.437 13.741 1.00 80.88 92 TRP A C 1
ATOM 704 O O . TRP A 1 92 ? -2.419 2.806 13.859 1.00 80.88 92 TRP A O 1
ATOM 714 N N . ARG A 1 93 ? -3.630 4.390 12.806 1.00 80.56 93 ARG A N 1
ATOM 715 C CA . ARG A 1 93 ? -2.632 4.685 11.758 1.00 80.56 93 ARG A CA 1
ATOM 716 C C . ARG A 1 93 ? -1.273 5.103 12.322 1.00 80.56 93 ARG A C 1
ATOM 718 O O . ARG A 1 93 ? -0.254 4.596 11.869 1.00 80.56 93 ARG A O 1
ATOM 725 N N . TYR A 1 94 ? -1.242 5.995 13.314 1.00 72.50 94 TYR A N 1
ATOM 726 C CA . TYR A 1 94 ? 0.011 6.501 13.894 1.00 72.50 94 TYR A CA 1
ATOM 727 C C . TYR A 1 94 ? 0.736 5.492 14.786 1.00 72.50 94 TYR A C 1
ATOM 729 O O . TYR A 1 94 ? 1.903 5.690 15.106 1.00 72.50 94 TYR A O 1
ATOM 737 N N . ASN A 1 95 ? 0.059 4.419 15.197 1.00 69.12 95 ASN A N 1
ATOM 738 C CA . ASN A 1 95 ? 0.631 3.395 16.067 1.00 69.12 95 ASN A CA 1
ATOM 739 C C . ASN A 1 95 ? 0.711 2.022 15.387 1.00 69.12 95 ASN A C 1
ATOM 741 O O . ASN A 1 95 ? 0.960 1.028 16.067 1.00 69.12 95 ASN A O 1
ATOM 745 N N . TYR A 1 96 ? 0.484 1.929 14.076 1.00 66.75 96 TYR A N 1
ATOM 746 C CA . TYR A 1 96 ? 0.566 0.668 13.348 1.00 66.75 96 TYR A CA 1
ATOM 747 C C . TYR A 1 96 ? 1.959 0.019 13.518 1.00 66.75 96 TYR A C 1
ATOM 749 O O . TYR A 1 96 ? 2.965 0.722 13.407 1.00 66.75 96 TYR A O 1
ATOM 757 N N . PRO A 1 97 ? 2.060 -1.303 13.778 1.00 70.56 97 PRO A N 1
ATOM 758 C CA . PRO A 1 97 ? 0.982 -2.299 13.831 1.00 70.56 97 PRO A CA 1
ATOM 759 C C . PRO A 1 97 ? 0.430 -2.573 15.245 1.00 70.56 97 PRO A C 1
ATOM 761 O O . PRO A 1 97 ? -0.284 -3.548 15.439 1.00 70.56 97 PRO A O 1
ATOM 764 N N . LYS A 1 98 ? 0.741 -1.759 16.262 1.00 62.41 98 LYS A N 1
ATOM 765 C CA . LYS A 1 98 ? 0.454 -2.041 17.687 1.00 62.41 98 LYS A CA 1
ATOM 766 C C . LYS A 1 98 ? -1.011 -2.376 17.996 1.00 62.41 98 LYS A C 1
ATOM 768 O O . LYS A 1 98 ? -1.266 -3.169 18.897 1.00 62.41 98 LYS A O 1
ATOM 773 N N . TYR A 1 99 ? -1.950 -1.751 17.288 1.00 63.72 99 TYR A N 1
ATOM 774 C CA . TYR A 1 99 ? -3.397 -1.948 17.459 1.00 63.72 99 TYR A CA 1
ATOM 775 C C . TYR A 1 99 ? -4.025 -2.770 16.323 1.00 63.72 99 TYR A C 1
ATOM 777 O O . TYR A 1 99 ? -5.243 -2.785 16.166 1.00 63.72 99 TYR A O 1
ATOM 785 N N . ASP A 1 100 ? -3.208 -3.408 15.486 1.00 65.75 100 ASP A N 1
ATOM 786 C CA . ASP A 1 100 ? -3.687 -4.238 14.392 1.00 65.75 100 ASP A CA 1
ATOM 787 C C . ASP A 1 100 ? -3.865 -5.695 14.834 1.00 65.75 100 ASP A C 1
ATOM 789 O O . ASP A 1 100 ? -2.970 -6.533 14.734 1.00 65.75 100 ASP A O 1
ATOM 793 N N . GLU A 1 101 ? -5.063 -6.000 15.322 1.00 63.38 101 GLU A N 1
ATOM 794 C CA . GLU A 1 101 ? -5.450 -7.356 15.724 1.00 63.38 101 GLU A CA 1
ATOM 795 C C . GLU A 1 101 ? -5.650 -8.305 14.526 1.00 63.38 101 GLU A C 1
ATOM 797 O O . GLU A 1 101 ? -5.738 -9.517 14.709 1.00 63.38 101 GLU A O 1
ATOM 802 N N . THR A 1 102 ? -5.715 -7.774 13.298 1.00 59.19 102 THR A N 1
ATOM 803 C CA . THR A 1 102 ? -6.164 -8.513 12.106 1.00 59.19 102 THR A CA 1
ATOM 804 C C . THR A 1 102 ? -5.026 -9.060 11.251 1.00 59.19 102 THR A C 1
ATOM 806 O O . THR A 1 102 ? -5.175 -10.121 10.647 1.00 59.19 102 THR A O 1
ATOM 809 N N . SER A 1 103 ? -3.868 -8.396 11.229 1.00 56.41 103 SER A N 1
ATOM 810 C CA . SER A 1 103 ? -2.703 -8.862 10.462 1.00 56.41 103 SER A CA 1
ATOM 811 C C . SER A 1 103 ? -1.855 -9.915 11.181 1.00 56.41 103 SER A C 1
ATOM 813 O O . SER A 1 103 ? -0.966 -10.504 10.569 1.00 56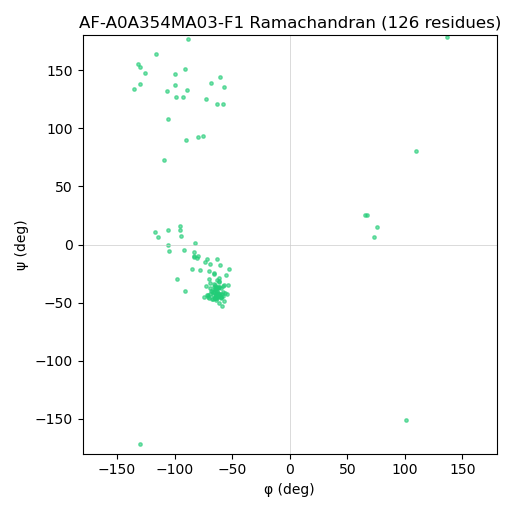.41 103 SER A O 1
ATOM 815 N N . GLY A 1 104 ? -2.102 -10.169 12.471 1.00 52.69 104 GLY A N 1
ATOM 816 C CA . GLY A 1 104 ? -1.280 -11.077 13.278 1.00 52.69 104 GLY A CA 1
ATOM 817 C C . GLY A 1 104 ? 0.099 -10.516 13.653 1.00 52.69 104 GLY A C 1
ATOM 818 O O . GLY A 1 104 ? 0.892 -11.228 14.266 1.00 52.69 104 GLY A O 1
ATOM 819 N N . TYR A 1 105 ? 0.389 -9.244 13.345 1.00 51.19 105 TYR A N 1
ATOM 820 C CA 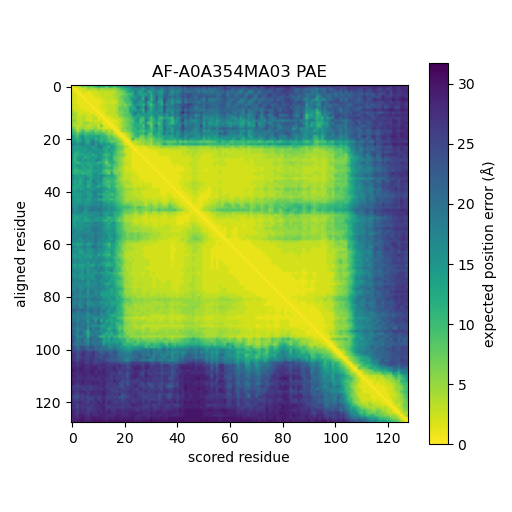. TYR A 1 105 ? 1.594 -8.556 13.830 1.00 51.19 105 TYR A CA 1
ATOM 821 C C . TYR A 1 105 ? 1.533 -8.260 15.339 1.00 51.19 105 TYR A C 1
ATOM 823 O O . TYR A 1 105 ? 2.572 -8.141 15.995 1.00 51.19 105 TYR A O 1
ATOM 831 N N . VAL A 1 106 ? 0.330 -8.199 15.924 1.00 46.78 106 VAL A N 1
ATOM 832 C CA . VAL A 1 106 ? 0.138 -8.110 17.376 1.00 46.78 106 VAL A CA 1
ATOM 833 C C . VAL A 1 106 ? 0.301 -9.504 17.995 1.00 46.78 106 VAL A C 1
ATOM 835 O O . VAL A 1 106 ? -0.655 -10.262 18.121 1.00 46.78 106 VAL A O 1
ATOM 838 N N . LYS A 1 107 ? 1.545 -9.778 18.415 1.00 45.06 107 LYS A N 1
ATOM 839 C CA . LYS A 1 107 ? 2.085 -10.903 19.216 1.00 45.06 107 LYS A CA 1
ATOM 840 C C . LYS A 1 107 ? 2.960 -11.886 18.441 1.00 45.06 107 LYS A C 1
ATOM 842 O O . LYS A 1 107 ? 2.601 -13.037 18.212 1.00 45.06 107 LYS A O 1
ATOM 847 N N . VAL A 1 108 ? 4.217 -11.487 18.256 1.00 42.16 108 VAL A N 1
ATOM 848 C CA . VAL A 1 108 ? 5.309 -12.452 18.416 1.00 42.16 108 VAL A CA 1
ATOM 849 C C . VAL A 1 108 ? 5.478 -12.762 19.918 1.00 42.16 108 VAL A C 1
ATOM 851 O O . VAL A 1 108 ? 5.670 -11.837 20.712 1.00 42.16 108 VAL A O 1
ATOM 854 N N . PRO A 1 109 ? 5.429 -14.041 20.344 1.00 47.06 109 PRO A N 1
ATOM 855 C CA . PRO A 1 109 ? 5.690 -14.460 21.729 1.00 47.06 109 PRO A CA 1
ATOM 856 C C . PRO A 1 109 ? 7.022 -13.947 22.293 1.00 47.06 109 PRO A C 1
ATOM 858 O O . PRO A 1 109 ? 7.182 -13.836 23.506 1.00 47.06 109 PRO A O 1
ATOM 861 N N . SER A 1 110 ? 7.966 -13.588 21.417 1.00 54.75 110 SER A N 1
ATOM 862 C CA . SER A 1 110 ? 9.252 -12.997 21.775 1.00 54.75 110 SER A CA 1
ATOM 863 C C . SER A 1 110 ? 9.130 -11.656 22.491 1.00 54.75 110 SER A C 1
ATOM 865 O O . SER A 1 110 ? 9.998 -11.368 23.300 1.00 54.75 110 SER A O 1
ATOM 867 N N . GLN A 1 111 ? 8.084 -10.852 22.252 1.00 55.22 111 GLN A N 1
ATOM 868 C CA . GLN A 1 111 ? 7.920 -9.573 22.953 1.00 55.22 111 GLN A CA 1
ATOM 869 C C . GLN A 1 111 ? 7.472 -9.798 24.400 1.00 55.22 111 GLN A C 1
ATOM 871 O O . GLN A 1 111 ? 8.073 -9.250 25.309 1.00 55.22 111 GLN A O 1
ATOM 876 N N . GLN A 1 112 ? 6.498 -10.688 24.636 1.00 58.12 112 GLN A N 1
ATOM 877 C CA . GLN A 1 112 ? 6.095 -11.062 26.000 1.00 58.12 112 GLN A CA 1
ATOM 878 C C . GLN A 1 112 ? 7.227 -11.775 26.752 1.00 58.12 112 GLN A C 1
ATOM 880 O O . GLN A 1 112 ? 7.413 -11.538 27.941 1.00 58.12 112 GLN A O 1
ATOM 885 N N . LEU A 1 113 ? 8.003 -12.620 26.064 1.00 57.31 113 LEU A N 1
ATOM 886 C CA . LEU A 1 113 ? 9.213 -13.234 26.616 1.00 57.31 113 LEU A CA 1
ATOM 887 C C . LEU A 1 113 ? 10.308 -12.196 26.896 1.00 57.31 113 LEU A C 1
ATOM 889 O O . LEU A 1 113 ? 10.958 -12.282 27.932 1.00 57.31 113 LEU A O 1
ATOM 893 N N . SER A 1 114 ? 10.500 -11.216 26.010 1.00 58.75 114 SER A N 1
ATOM 894 C CA . SER A 1 114 ? 11.455 -10.119 26.188 1.00 58.75 114 SER A CA 1
ATOM 895 C C . SER A 1 114 ? 11.054 -9.233 27.360 1.00 58.75 114 SER A C 1
ATOM 897 O O . SER A 1 114 ? 11.896 -8.934 28.193 1.00 58.75 114 SER A O 1
ATOM 899 N N . ASP A 1 115 ? 9.780 -8.866 27.478 1.00 67.88 115 ASP A N 1
ATOM 900 C CA . ASP A 1 115 ? 9.265 -8.047 28.575 1.00 67.88 115 ASP A CA 1
ATOM 901 C C . ASP A 1 115 ? 9.348 -8.808 29.908 1.00 67.88 115 ASP A C 1
ATOM 903 O O . ASP A 1 115 ? 9.789 -8.255 30.914 1.00 67.88 115 ASP A O 1
ATOM 907 N N . ALA A 1 116 ? 9.024 -10.108 29.911 1.00 71.56 116 ALA A N 1
ATOM 908 C CA . ALA A 1 116 ? 9.192 -10.970 31.080 1.00 71.56 116 ALA A CA 1
ATOM 909 C C . ALA A 1 116 ? 10.668 -11.132 31.480 1.00 71.56 116 ALA A C 1
ATOM 911 O O . ALA A 1 116 ? 10.984 -11.168 32.667 1.00 71.56 116 ALA A O 1
ATOM 912 N N . MET A 1 117 ? 11.581 -11.204 30.508 1.00 66.19 117 MET A N 1
ATOM 913 C CA . MET A 1 117 ? 13.021 -11.267 30.756 1.00 66.19 117 MET A CA 1
ATOM 914 C C . MET A 1 117 ? 13.549 -9.922 31.273 1.00 66.19 117 MET A C 1
ATOM 916 O O . MET A 1 117 ? 14.265 -9.889 32.267 1.00 66.19 117 MET A O 1
ATOM 920 N N . VAL A 1 118 ? 13.155 -8.800 30.674 1.00 72.38 118 VAL A N 1
ATOM 921 C CA . VAL A 1 118 ? 13.546 -7.457 31.125 1.00 72.38 118 VAL A CA 1
ATOM 922 C C . VAL A 1 118 ? 13.070 -7.198 32.554 1.00 72.38 118 VAL A C 1
ATOM 924 O O . VAL A 1 118 ? 13.859 -6.716 33.362 1.00 72.38 118 VAL A O 1
ATOM 927 N N . GLU A 1 119 ? 11.841 -7.580 32.909 1.00 74.50 119 GLU A N 1
ATOM 928 C CA . GLU A 1 119 ? 11.360 -7.472 34.293 1.00 74.50 119 GLU A CA 1
ATOM 929 C C . GLU A 1 119 ? 12.080 -8.442 35.244 1.00 74.50 119 GLU A C 1
ATOM 931 O O . GLU A 1 119 ? 12.474 -8.037 36.335 1.00 74.50 119 GLU A O 1
ATOM 936 N N . ALA A 1 120 ? 12.355 -9.685 34.831 1.00 73.44 120 ALA A N 1
ATOM 937 C CA . ALA A 1 120 ? 13.086 -10.652 35.658 1.00 73.44 120 ALA A CA 1
ATOM 938 C C . ALA A 1 120 ? 14.556 -10.263 35.924 1.00 73.44 120 ALA A C 1
ATOM 940 O O . ALA A 1 120 ? 15.134 -10.682 36.928 1.00 73.44 120 ALA A O 1
ATOM 941 N N . PHE A 1 121 ? 15.174 -9.471 35.042 1.00 70.81 121 PHE A N 1
ATOM 942 C CA . PHE A 1 121 ? 16.575 -9.044 35.154 1.00 70.81 121 PHE A CA 1
ATOM 943 C C . PHE A 1 121 ? 16.751 -7.579 35.584 1.00 70.81 121 PHE A C 1
ATOM 945 O O . PHE A 1 121 ? 17.881 -7.131 35.793 1.00 70.81 121 PHE A O 1
ATOM 952 N N . LYS A 1 122 ? 15.655 -6.844 35.796 1.00 65.12 122 LYS A N 1
ATOM 953 C CA . LYS A 1 122 ? 15.644 -5.421 36.172 1.00 65.12 122 LYS A CA 1
ATOM 954 C C . LYS A 1 122 ? 16.401 -5.123 37.466 1.00 65.12 122 LYS A C 1
ATOM 956 O O . LYS A 1 122 ? 17.079 -4.103 37.554 1.00 65.12 122 LYS A O 1
ATOM 961 N N . ASP A 1 123 ? 16.336 -6.035 38.434 1.00 70.69 123 ASP A N 1
ATOM 962 C CA . ASP A 1 123 ? 17.032 -5.905 39.721 1.00 70.69 123 ASP A CA 1
ATOM 963 C C . ASP A 1 123 ? 18.527 -6.246 39.628 1.00 70.69 123 ASP A C 1
ATOM 965 O O . ASP A 1 123 ? 19.318 -5.775 40.441 1.00 70.69 123 ASP A O 1
ATOM 969 N N . ARG A 1 124 ? 18.945 -7.012 38.609 1.00 59.62 124 ARG A N 1
ATOM 970 C CA . ARG A 1 124 ? 20.362 -7.331 38.352 1.00 59.62 124 ARG A CA 1
ATOM 971 C C . ARG A 1 124 ? 21.087 -6.259 37.543 1.00 59.62 124 ARG A C 1
ATOM 973 O O . ARG A 1 124 ? 22.305 -6.194 37.606 1.00 59.62 124 ARG A O 1
ATOM 980 N N . LEU A 1 125 ? 20.355 -5.427 36.802 1.00 55.66 125 LEU A N 1
ATOM 981 C CA . LEU A 1 125 ? 20.908 -4.311 36.023 1.00 55.66 125 LEU A CA 1
ATOM 982 C C . LEU A 1 125 ? 21.141 -3.039 36.856 1.00 55.66 125 LEU A C 1
ATOM 984 O O . LEU A 1 125 ? 21.764 -2.106 36.367 1.00 55.66 125 LEU A O 1
ATOM 988 N N . LYS A 1 126 ? 20.637 -2.986 38.096 1.00 56.28 126 LYS A N 1
ATOM 989 C CA . LYS A 1 126 ? 20.820 -1.854 39.024 1.00 56.28 126 LYS A CA 1
ATOM 990 C C . LYS A 1 126 ? 22.004 -2.018 39.986 1.00 56.28 126 LYS A C 1
ATOM 992 O O . LYS A 1 126 ? 22.146 -1.211 40.899 1.00 56.28 126 LYS A O 1
ATOM 997 N N . ALA A 1 127 ? 22.817 -3.054 39.805 1.00 54.34 127 ALA A N 1
ATOM 998 C CA . ALA A 1 127 ? 24.050 -3.263 40.554 1.00 54.34 127 ALA A CA 1
ATOM 999 C C . ALA A 1 127 ? 25.261 -3.022 39.638 1.00 54.34 127 ALA A C 1
ATOM 1001 O O . ALA A 1 127 ? 25.868 -3.978 39.167 1.00 54.34 127 ALA A O 1
ATOM 1002 N N . ASP A 1 128 ? 25.505 -1.746 39.327 1.00 46.94 128 ASP A N 1
ATOM 1003 C CA . ASP A 1 128 ? 26.816 -1.068 39.259 1.00 46.94 128 ASP A CA 1
ATOM 1004 C C . ASP A 1 128 ? 26.610 0.435 38.983 1.00 46.94 128 ASP A C 1
ATOM 1006 O O . ASP A 1 128 ? 25.819 0.776 38.070 1.00 46.94 128 ASP A O 1
#

Secondary structure (DSSP, 8-state):
-HHHHHHHHHTS-GGGGSPP-TTSHHHHHHHHHHHHHHH-EEEEEETTEEEEEE-GGG-HHHHHHHHHHHHHHHHHHHHHTTSS-HHHHHHHHHTTTTT-SSSS-S--HHHHHHHHHHHHHTTTTT--

Radius of gyration: 21.05 Å; Cα contacts (8 Å, |Δi|>4): 108; chains: 1; bounding box: 47×30×60 Å

Nearest PDB structures (foldseek):
  5trd-assembly1_B  TM=3.636E-01  e=5.539E-01  Thermoplasma acidophilum DSM 1728
  3cta-assembly1_A-2  TM=3.879E-01  e=8.913E-01  Thermoplasma acidophilum DSM 1728
  8tp8-assembly2_C  TM=3.165E-01  e=2.049E+00  Caulobacter vibrioides NA1000
  8tpk-assembly1_A  TM=1.982E-01  e=9.621E+00  Caulobacter vibrioides NA1000

Solvent-accessible surface area (backbone atoms only — not comparable to full-atom values): 7410 Å² total; per-residue (Å²): 106,73,58,47,54,52,17,58,76,70,76,46,60,43,69,79,78,47,86,61,50,63,93,38,76,66,18,38,49,53,50,50,51,52,39,25,76,68,31,45,39,42,80,48,81,55,98,92,43,81,44,79,44,56,43,49,87,75,37,71,50,6,33,51,51,32,38,53,52,48,44,50,50,52,54,55,45,33,42,76,73,62,78,37,54,72,66,60,51,49,54,41,64,80,43,62,55,74,74,35,82,75,60,57,69,56,68,57,68,62,55,61,51,47,52,52,46,51,62,73,42,50,76,65,71,71,76,123

Mean predicted aligned error: 12.79 Å

pLDDT: mean 77.54, std 15.33, range [42.16, 97.44]

Foldseek 3Di:
DVLCVVCVVVVHDSCLVDCQPCVDPSSVVSVVVVCCVQQVWDWDQDPVGIDIDQDLVVDDSSVLVNQVVVLLVVLVVCCVVVVDDPVVSVVPVVDPPCPRPRSPPPDDVVVVVVVVVCVVCVVVVPPD